Protein AF-A0A397UI29-F1 (afdb_monomer_lite)

Sequence (61 aa):
MVDFQYYDFGEMKLIGEEGFGTVYNAYSKDIDQTIALKKLHHCSINDDSFREFIREVESIL

InterPro domains:
  IPR000719 Protein kinase domain [PS50011] (9-61)
  IPR011009 Protein kinase-like domain superfamily [SSF56112] (6-59)

Secondary structure (DSSP, 8-state):
-----GGGEEEEEEEEEETTEEEEEEEETTTTEEEEEEEE----SSHHHHHHHHHHHHTT-

Organism: NCBI:txid44941

pLDDT: mean 78.58, std 12.35, range [49.69, 93.88]

Structure (mmCIF, N/CA/C/O backbone):
data_AF-A0A397UI29-F1
#
_entry.id   AF-A0A397UI29-F1
#
loop_
_atom_site.group_PDB
_atom_site.id
_atom_site.type_symbol
_atom_site.label_atom_id
_atom_site.label_alt_id
_atom_site.label_comp_id
_atom_site.label_asym_id
_atom_site.label_entity_id
_atom_site.label_seq_id
_atom_site.pdbx_PDB_ins_code
_atom_site.Cartn_x
_atom_site.Cartn_y
_atom_site.Cartn_z
_atom_site.occupancy
_atom_site.B_iso_or_equiv
_atom_site.auth_seq_id
_atom_site.auth_comp_id
_atom_site.auth_asym_id
_atom_site.auth_atom_id
_atom_site.pdbx_PDB_model_num
ATOM 1 N N . MET A 1 1 ? -10.935 -16.226 -6.098 1.00 49.69 1 MET A N 1
ATOM 2 C CA . MET A 1 1 ? -9.850 -15.230 -6.121 1.00 49.69 1 MET A CA 1
ATOM 3 C C . MET A 1 1 ? -10.433 -13.994 -5.466 1.00 49.69 1 MET A C 1
ATOM 5 O O . MET A 1 1 ? -11.541 -13.635 -5.839 1.00 49.69 1 MET A O 1
ATOM 9 N N . VAL A 1 2 ? -9.828 -13.492 -4.389 1.00 55.97 2 VAL A N 1
ATOM 10 C CA . VAL A 1 2 ? -10.307 -12.263 -3.739 1.00 55.97 2 VAL A CA 1
ATOM 11 C C . VAL A 1 2 ? -9.720 -11.118 -4.548 1.00 55.97 2 VAL A C 1
ATOM 13 O O . VAL A 1 2 ? -8.499 -10.989 -4.612 1.00 55.97 2 VAL A O 1
ATOM 16 N N . ASP A 1 3 ? -10.578 -10.368 -5.229 1.00 67.62 3 ASP A N 1
ATOM 17 C CA . ASP A 1 3 ? -10.166 -9.178 -5.960 1.00 67.62 3 ASP A CA 1
ATOM 18 C C . ASP A 1 3 ? -10.195 -8.002 -4.988 1.00 67.62 3 ASP A C 1
ATOM 20 O O . ASP A 1 3 ? -11.240 -7.704 -4.420 1.00 67.62 3 ASP A O 1
ATOM 24 N N . PHE A 1 4 ? -9.057 -7.341 -4.795 1.00 67.88 4 PHE A N 1
ATOM 25 C CA . PHE A 1 4 ? -8.974 -6.132 -3.979 1.00 67.88 4 PHE A CA 1
ATOM 26 C C . PHE A 1 4 ? -9.202 -4.912 -4.872 1.00 67.88 4 PHE A C 1
ATOM 28 O O . PHE A 1 4 ? -8.381 -4.637 -5.754 1.00 67.88 4 PHE A O 1
ATOM 35 N N . GLN A 1 5 ? -10.292 -4.167 -4.669 1.00 75.88 5 GLN A N 1
ATOM 36 C CA . GLN A 1 5 ? -10.493 -2.906 -5.381 1.00 75.88 5 GLN A CA 1
ATOM 37 C C . GLN A 1 5 ? -9.821 -1.771 -4.614 1.00 75.88 5 GLN A C 1
ATOM 39 O O . GLN A 1 5 ? -9.866 -1.694 -3.390 1.00 75.88 5 GLN A O 1
ATOM 44 N N . TYR A 1 6 ? -9.231 -0.818 -5.337 1.00 70.56 6 TYR A N 1
ATOM 45 C CA . TYR A 1 6 ? -8.591 0.349 -4.719 1.00 70.56 6 TYR A CA 1
ATOM 46 C C . TYR A 1 6 ? -9.541 1.130 -3.783 1.00 70.56 6 TYR A C 1
ATOM 48 O O . TYR A 1 6 ? -9.099 1.721 -2.801 1.00 70.56 6 TYR A O 1
ATOM 56 N N . TYR A 1 7 ? -10.848 1.105 -4.064 1.00 74.88 7 TYR A N 1
ATOM 57 C CA . TYR A 1 7 ? -11.885 1.785 -3.280 1.00 74.88 7 TYR A CA 1
ATOM 58 C C . TYR A 1 7 ? -12.280 1.061 -1.979 1.00 74.88 7 TYR A C 1
ATOM 60 O O . TYR A 1 7 ? -12.968 1.652 -1.139 1.00 74.88 7 TYR A O 1
ATOM 68 N N . ASP A 1 8 ? -11.835 -0.183 -1.787 1.00 82.12 8 ASP A N 1
ATOM 69 C CA . ASP A 1 8 ? -12.103 -0.969 -0.572 1.00 82.12 8 ASP A CA 1
ATOM 70 C C . ASP A 1 8 ? -11.175 -0.572 0.587 1.00 82.12 8 ASP A C 1
ATOM 72 O O . ASP A 1 8 ? -11.403 -0.924 1.748 1.00 82.12 8 ASP A O 1
ATOM 76 N N . PHE A 1 9 ? -10.167 0.248 0.285 1.00 86.88 9 PHE A N 1
ATOM 77 C CA . PHE A 1 9 ? -9.235 0.819 1.242 1.00 86.88 9 PHE A CA 1
ATOM 78 C C . PHE A 1 9 ? -9.673 2.235 1.651 1.00 86.88 9 PHE A C 1
ATOM 80 O O . PHE A 1 9 ? -9.789 3.144 0.827 1.00 86.88 9 PHE A O 1
ATOM 87 N N . GLY A 1 10 ? -9.920 2.431 2.944 1.00 84.75 10 GLY A N 1
ATOM 88 C CA . GLY A 1 10 ? -10.249 3.717 3.556 1.00 84.75 10 GLY A CA 1
ATOM 89 C C . GLY A 1 10 ? -9.060 4.353 4.275 1.00 84.75 10 GLY A C 1
ATOM 90 O O . GLY A 1 10 ? -8.037 3.712 4.508 1.00 84.75 10 GLY A O 1
ATOM 91 N N . GLU A 1 11 ? -9.215 5.629 4.643 1.00 82.62 11 GLU A N 1
ATOM 92 C CA . GLU A 1 11 ? -8.294 6.350 5.543 1.00 82.62 11 GLU A CA 1
ATOM 93 C C . GLU A 1 11 ? -6.815 6.320 5.114 1.00 82.62 11 GLU A C 1
ATOM 95 O O . GLU A 1 11 ? -5.908 6.262 5.943 1.00 82.62 11 GLU A O 1
ATOM 100 N N . MET A 1 12 ? -6.558 6.377 3.802 1.00 87.81 12 MET A N 1
ATOM 101 C CA . MET A 1 12 ? -5.202 6.327 3.256 1.00 87.81 12 MET A CA 1
ATOM 102 C C . MET A 1 12 ? -4.369 7.527 3.714 1.00 87.81 12 MET A C 1
ATOM 104 O O . MET A 1 12 ? -4.549 8.652 3.243 1.00 87.81 12 MET A O 1
ATOM 108 N N . LYS A 1 13 ? -3.397 7.275 4.587 1.00 92.69 13 LYS A N 1
ATOM 109 C CA . LYS A 1 13 ? -2.386 8.250 4.992 1.00 92.69 13 LYS A CA 1
ATOM 110 C C . LYS A 1 13 ? -1.056 7.889 4.350 1.00 92.69 13 LYS A C 1
ATOM 112 O O . LYS A 1 13 ? -0.567 6.783 4.547 1.00 92.69 13 LYS A O 1
ATOM 117 N N . LEU A 1 14 ? -0.450 8.819 3.616 1.00 92.94 14 LEU A N 1
ATOM 118 C CA . LEU A 1 14 ? 0.906 8.647 3.095 1.00 92.94 14 LEU A CA 1
ATOM 119 C C . LEU A 1 14 ? 1.885 8.413 4.256 1.00 92.94 14 LEU A C 1
ATOM 121 O O . LEU A 1 14 ? 1.932 9.215 5.191 1.00 92.94 14 LEU A O 1
ATOM 125 N N . ILE A 1 15 ? 2.650 7.324 4.190 1.00 93.88 15 ILE A N 1
ATOM 126 C CA . ILE A 1 15 ? 3.674 6.988 5.192 1.00 93.88 15 ILE A CA 1
ATOM 127 C C . ILE A 1 15 ? 5.076 6.835 4.600 1.00 93.88 15 ILE A C 1
ATOM 129 O O . ILE A 1 15 ? 6.043 6.843 5.354 1.00 93.88 15 ILE A O 1
ATOM 133 N N . GLY A 1 16 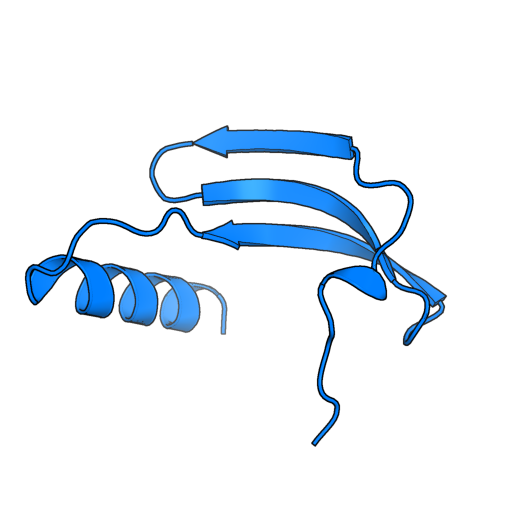? 5.202 6.742 3.276 1.00 90.31 16 GLY A N 1
ATOM 134 C CA . GLY A 1 16 ? 6.495 6.737 2.603 1.00 90.31 16 GLY A CA 1
ATOM 135 C C . GLY A 1 16 ? 6.353 6.895 1.096 1.00 90.31 16 GLY A C 1
ATOM 136 O O . GLY A 1 16 ? 5.381 6.431 0.504 1.00 90.31 16 GLY A O 1
ATOM 137 N N . GLU A 1 17 ? 7.323 7.548 0.475 1.00 87.69 17 GLU A N 1
ATOM 138 C CA . GLU A 1 17 ? 7.425 7.686 -0.974 1.00 87.69 17 GLU A CA 1
ATOM 139 C C . GLU A 1 17 ? 8.901 7.656 -1.350 1.00 87.69 17 GLU A C 1
ATOM 141 O O . GLU A 1 17 ? 9.657 8.539 -0.955 1.00 87.69 17 GLU A O 1
ATOM 146 N N . GLU A 1 18 ? 9.308 6.630 -2.091 1.00 75.06 18 GLU A N 1
ATOM 147 C CA . GLU A 1 18 ? 10.662 6.513 -2.627 1.00 75.06 18 GLU A CA 1
ATOM 148 C C . GLU A 1 18 ? 10.625 5.742 -3.945 1.00 75.06 18 GLU A C 1
ATOM 150 O O . GLU A 1 18 ? 9.898 4.756 -4.051 1.00 75.06 18 GLU A O 1
ATOM 155 N N . GLY A 1 19 ? 11.451 6.177 -4.905 1.00 72.19 19 GLY A N 1
ATOM 156 C CA . GLY 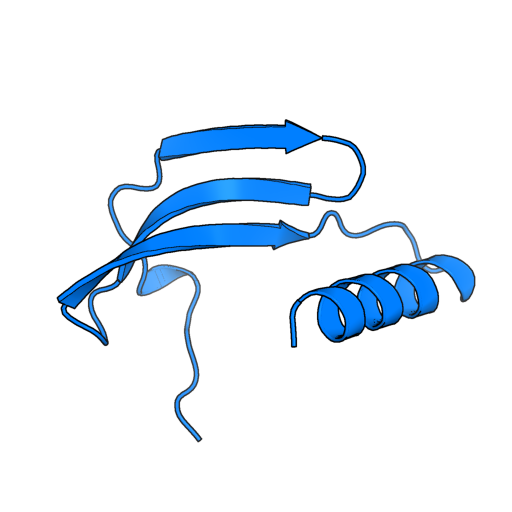A 1 19 ? 11.876 5.474 -6.126 1.00 72.19 19 GLY A CA 1
ATOM 157 C C . GLY A 1 19 ? 10.800 4.747 -6.937 1.00 72.19 19 GLY A C 1
ATOM 158 O O . GLY A 1 19 ? 10.446 5.171 -8.030 1.00 72.19 19 GLY A O 1
ATOM 159 N N . PHE A 1 20 ? 10.337 3.617 -6.414 1.00 71.25 20 PHE A N 1
ATOM 160 C CA . PHE A 1 20 ? 9.505 2.627 -7.088 1.00 71.25 20 PHE A CA 1
ATOM 161 C C . PHE A 1 20 ? 8.027 2.687 -6.682 1.00 71.25 20 PHE A C 1
ATOM 163 O O . PHE A 1 20 ? 7.176 2.038 -7.294 1.00 71.25 20 PHE A O 1
ATOM 170 N N . GLY A 1 21 ? 7.673 3.478 -5.667 1.00 82.19 21 GLY A N 1
ATOM 171 C CA . GLY A 1 21 ? 6.275 3.623 -5.300 1.00 82.19 21 GLY A CA 1
ATOM 172 C C . GLY A 1 21 ? 5.991 4.484 -4.083 1.00 82.19 21 GLY A C 1
ATOM 173 O O . GLY A 1 21 ? 6.865 5.010 -3.396 1.00 82.19 21 GLY A O 1
ATOM 174 N N . THR A 1 22 ? 4.701 4.572 -3.800 1.00 89.50 22 THR A N 1
ATOM 175 C CA . THR A 1 22 ? 4.128 5.304 -2.681 1.00 89.50 22 THR A CA 1
ATOM 176 C C . THR A 1 22 ? 3.452 4.323 -1.733 1.00 89.50 22 THR A C 1
ATOM 178 O O . THR A 1 22 ? 2.640 3.506 -2.160 1.00 89.50 22 THR A O 1
ATOM 181 N N . VAL A 1 23 ? 3.761 4.396 -0.442 1.00 90.69 23 VAL A N 1
ATOM 182 C CA . VAL A 1 23 ? 3.188 3.541 0.602 1.00 90.69 23 VAL A CA 1
ATOM 183 C C . VAL A 1 23 ? 2.213 4.343 1.455 1.00 90.69 23 VAL A C 1
ATOM 185 O O . VAL A 1 23 ? 2.547 5.400 1.998 1.00 90.69 23 VAL A O 1
ATOM 188 N N . TYR A 1 24 ? 1.013 3.801 1.617 1.00 92.88 24 TYR A N 1
ATOM 189 C CA . TYR A 1 24 ? -0.046 4.345 2.451 1.00 92.88 24 TYR A CA 1
ATOM 190 C C . TYR A 1 24 ? -0.306 3.426 3.643 1.00 92.88 24 TYR A C 1
ATOM 192 O O . TYR A 1 24 ? -0.345 2.209 3.500 1.00 92.88 24 TYR A O 1
ATOM 200 N N . ASN A 1 25 ? -0.542 4.007 4.813 1.00 93.88 25 ASN A N 1
ATOM 201 C CA . ASN A 1 25 ? -1.268 3.348 5.887 1.00 93.88 25 ASN A CA 1
ATOM 202 C C . ASN A 1 25 ? -2.753 3.419 5.532 1.00 93.88 25 ASN A C 1
ATOM 204 O O . ASN A 1 25 ? -3.294 4.523 5.458 1.00 93.88 25 ASN A O 1
ATOM 208 N N . ALA A 1 26 ? -3.382 2.280 5.269 1.00 93.69 26 ALA A N 1
ATOM 209 C CA . ALA A 1 26 ? -4.761 2.213 4.800 1.00 93.69 26 ALA A CA 1
ATOM 210 C C . ALA A 1 26 ? -5.539 1.160 5.586 1.00 93.69 26 ALA A C 1
ATOM 212 O O . ALA A 1 26 ? -5.003 0.103 5.909 1.00 93.69 26 ALA A O 1
ATOM 213 N N . TYR A 1 27 ? -6.806 1.429 5.870 1.00 93.31 27 TYR A N 1
ATOM 214 C CA . TYR A 1 27 ? -7.697 0.449 6.478 1.00 93.31 27 TYR A CA 1
ATOM 215 C C . TYR A 1 27 ? -8.426 -0.334 5.381 1.00 93.31 27 TYR A C 1
ATOM 217 O O . TYR A 1 27 ? -9.093 0.260 4.534 1.00 93.31 27 TYR A O 1
ATOM 225 N N . SER A 1 28 ? -8.282 -1.658 5.369 1.00 89.94 28 SER A N 1
ATOM 226 C CA . SER A 1 28 ? -8.979 -2.548 4.440 1.00 89.94 28 SER A CA 1
ATOM 227 C C . SER A 1 28 ? -10.295 -3.014 5.048 1.00 89.94 28 SER A C 1
ATOM 229 O O . SER A 1 28 ? -10.303 -3.635 6.112 1.00 89.94 28 SER A O 1
ATOM 231 N N . LYS A 1 29 ? -11.404 -2.749 4.350 1.00 88.31 29 LYS A N 1
ATOM 232 C CA . LYS A 1 29 ? -12.738 -3.205 4.771 1.00 88.31 29 LYS A CA 1
ATOM 233 C C . LYS A 1 29 ? -12.920 -4.714 4.607 1.00 88.31 29 LYS A C 1
ATOM 235 O O . LYS A 1 29 ? -13.664 -5.312 5.374 1.00 88.31 29 LYS A O 1
ATOM 240 N N . ASP A 1 30 ? -12.230 -5.319 3.642 1.00 86.69 30 ASP A N 1
ATOM 241 C CA . ASP A 1 30 ? -12.387 -6.740 3.309 1.00 86.69 30 ASP A CA 1
ATOM 242 C C . ASP A 1 30 ? -11.821 -7.664 4.388 1.00 86.69 30 ASP A C 1
ATOM 244 O O . ASP A 1 30 ? -12.366 -8.737 4.641 1.00 86.69 30 ASP A O 1
ATOM 248 N N . ILE A 1 31 ? -10.722 -7.245 5.0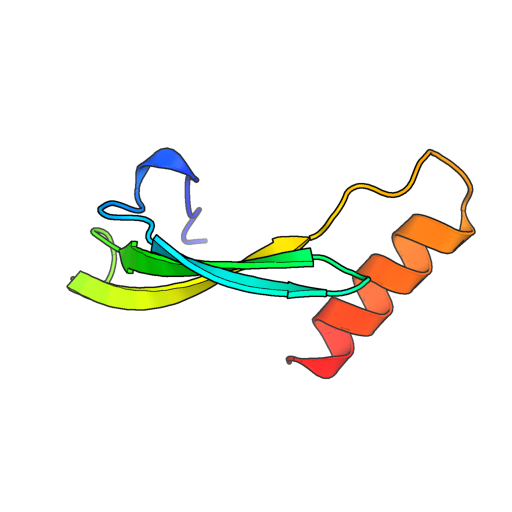21 1.00 88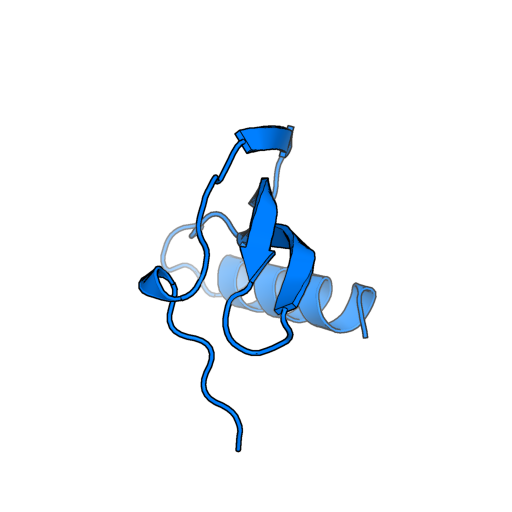.62 31 ILE A N 1
ATOM 249 C CA . ILE A 1 31 ? -10.048 -8.009 6.081 1.00 88.62 31 ILE A CA 1
ATOM 250 C C . ILE A 1 31 ? -10.140 -7.343 7.459 1.00 88.62 31 ILE A C 1
ATOM 252 O O . ILE A 1 31 ? -9.548 -7.856 8.405 1.00 88.62 31 ILE A O 1
ATOM 256 N N . ASP A 1 32 ? -10.871 -6.226 7.568 1.00 89.38 32 ASP A N 1
ATOM 257 C CA . ASP A 1 32 ? -11.100 -5.461 8.805 1.00 89.38 32 ASP A CA 1
ATOM 258 C C . ASP A 1 32 ? -9.795 -5.112 9.553 1.00 89.38 32 ASP A C 1
ATOM 260 O O . ASP A 1 32 ? -9.657 -5.297 10.762 1.00 89.38 32 ASP A O 1
ATOM 264 N N . GLN A 1 33 ? -8.776 -4.660 8.812 1.00 92.25 33 GLN A N 1
ATOM 265 C CA . GLN A 1 33 ? -7.441 -4.389 9.358 1.00 92.25 33 GLN A CA 1
ATOM 266 C C . GLN A 1 33 ? -6.752 -3.197 8.697 1.00 92.25 33 GLN A C 1
ATOM 268 O O . GLN A 1 33 ? -6.920 -2.919 7.509 1.00 92.25 33 GLN A O 1
ATOM 273 N N . THR A 1 34 ? -5.896 -2.531 9.473 1.00 93.00 34 THR A N 1
ATOM 274 C CA . THR A 1 34 ? -4.955 -1.528 8.968 1.00 93.00 34 THR A CA 1
ATOM 275 C C . THR A 1 34 ? -3.736 -2.211 8.354 1.00 93.00 34 THR A C 1
ATOM 277 O O . THR A 1 34 ? -3.067 -3.005 9.012 1.00 93.00 34 THR A O 1
ATOM 280 N N . ILE A 1 35 ? -3.428 -1.868 7.105 1.00 91.38 35 ILE A N 1
ATOM 281 C CA . ILE A 1 35 ? -2.336 -2.432 6.312 1.00 91.38 35 ILE A CA 1
ATOM 282 C C . ILE A 1 35 ? -1.422 -1.345 5.739 1.00 91.38 35 ILE A C 1
ATOM 284 O O . ILE A 1 35 ? -1.788 -0.171 5.637 1.00 91.38 35 ILE A O 1
ATOM 288 N N . ALA A 1 36 ? -0.245 -1.769 5.281 1.00 92.12 36 ALA A N 1
ATOM 289 C CA . ALA A 1 36 ? 0.565 -0.989 4.357 1.00 92.12 36 ALA A CA 1
ATOM 290 C C . ALA A 1 36 ? 0.119 -1.279 2.913 1.00 92.12 36 ALA A C 1
ATOM 292 O O . ALA A 1 36 ? 0.294 -2.388 2.413 1.00 92.12 36 ALA A O 1
ATOM 293 N N . LEU A 1 37 ? -0.442 -0.278 2.236 1.00 90.38 37 LEU A N 1
ATOM 294 C CA . LEU A 1 37 ? -0.819 -0.338 0.827 1.00 90.38 37 LEU A CA 1
ATOM 295 C C . LEU A 1 37 ? 0.256 0.353 -0.015 1.00 90.38 37 LEU A C 1
ATOM 297 O O . LEU A 1 37 ? 0.389 1.576 0.029 1.00 90.38 37 LEU A O 1
ATOM 301 N N . LYS A 1 38 ? 1.017 -0.412 -0.801 1.00 87.31 38 LYS A N 1
ATOM 302 C CA . LYS A 1 38 ? 2.044 0.132 -1.698 1.00 87.31 38 LYS A CA 1
ATOM 303 C C . LYS A 1 38 ? 1.504 0.276 -3.119 1.00 87.31 38 LYS A C 1
ATOM 305 O O . LYS A 1 38 ? 1.201 -0.706 -3.787 1.00 87.31 38 LYS A O 1
ATOM 310 N N . LYS A 1 39 ? 1.404 1.518 -3.587 1.00 85.62 39 LYS A N 1
ATOM 311 C CA . LYS A 1 39 ? 1.115 1.874 -4.975 1.00 85.62 39 LYS A CA 1
ATOM 312 C C . LYS A 1 39 ? 2.428 2.009 -5.733 1.00 85.62 39 LYS A C 1
ATOM 314 O O . LYS A 1 39 ? 3.182 2.948 -5.495 1.00 85.62 39 LYS A O 1
ATOM 319 N N . LEU A 1 40 ? 2.681 1.099 -6.660 1.00 80.94 40 LEU A N 1
ATOM 320 C CA . LEU A 1 40 ? 3.867 1.158 -7.509 1.00 80.94 40 LEU A CA 1
ATOM 321 C C . LEU A 1 40 ? 3.725 2.277 -8.550 1.00 80.94 40 LEU A C 1
ATOM 323 O O . LEU A 1 40 ? 2.635 2.512 -9.085 1.00 80.94 40 LEU A O 1
ATOM 327 N N . HIS A 1 41 ? 4.804 3.023 -8.789 1.00 74.75 41 HIS A N 1
ATOM 328 C CA . HIS A 1 41 ? 4.8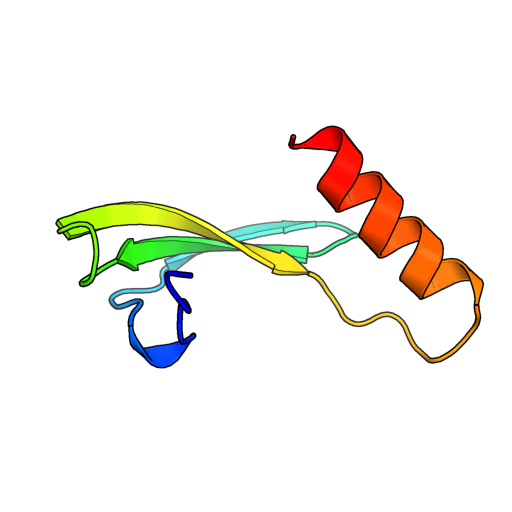22 4.073 -9.808 1.00 74.75 41 HIS A CA 1
ATOM 329 C C . HIS A 1 41 ? 4.842 3.421 -11.191 1.00 74.75 41 HIS A C 1
ATOM 331 O O . HIS A 1 41 ? 5.665 2.556 -11.473 1.00 74.75 41 HIS A O 1
ATOM 337 N N . HIS A 1 42 ? 3.920 3.820 -12.070 1.00 65.81 42 HIS A N 1
ATOM 338 C CA . HIS A 1 42 ? 3.938 3.349 -13.451 1.00 65.81 42 HIS A CA 1
ATOM 339 C C . HIS A 1 42 ? 5.078 4.054 -14.192 1.00 65.81 42 HIS A C 1
ATOM 341 O O . HIS A 1 42 ? 4.931 5.183 -14.656 1.00 65.81 42 HIS A O 1
ATOM 347 N N . CYS A 1 43 ? 6.216 3.381 -14.324 1.00 57.06 43 CYS A N 1
ATOM 348 C CA . CYS A 1 43 ? 7.282 3.809 -15.223 1.00 57.06 43 CYS A CA 1
ATOM 349 C C . CYS A 1 43 ? 6.842 3.516 -16.671 1.00 57.06 43 CYS A C 1
ATOM 351 O O . CYS A 1 43 ? 6.201 2.497 -16.927 1.00 57.06 43 CYS A O 1
ATOM 353 N N . SER A 1 44 ? 7.084 4.436 -17.606 1.00 53.91 44 SER A N 1
ATOM 354 C CA . SER A 1 44 ? 6.560 4.404 -18.983 1.00 53.91 44 SER A CA 1
ATOM 355 C C . SER A 1 44 ? 6.895 3.120 -19.763 1.00 53.91 44 SER A C 1
ATOM 357 O O . SER A 1 44 ? 7.765 2.346 -19.367 1.00 53.91 44 SER A O 1
ATOM 359 N N . ILE A 1 45 ? 6.183 2.930 -20.881 1.00 51.72 45 ILE A N 1
ATOM 360 C CA . ILE A 1 45 ? 6.139 1.762 -21.786 1.00 51.72 45 ILE A CA 1
ATOM 361 C C . ILE A 1 45 ? 7.489 1.530 -22.497 1.00 51.72 45 ILE A C 1
ATOM 363 O O . ILE A 1 45 ? 7.618 1.692 -23.706 1.00 51.72 45 ILE A O 1
ATOM 367 N N . ASN A 1 46 ? 8.506 1.154 -21.736 1.00 57.94 46 ASN A N 1
ATOM 368 C CA . ASN A 1 46 ? 9.732 0.554 -22.237 1.00 57.94 46 ASN A CA 1
ATOM 369 C C . ASN A 1 46 ? 9.868 -0.775 -21.478 1.00 57.94 46 ASN A C 1
ATOM 371 O O . ASN A 1 46 ? 9.635 -0.791 -20.272 1.00 57.94 46 ASN A O 1
ATOM 375 N N . ASP A 1 47 ? 10.236 -1.874 -22.142 1.00 60.22 47 ASP A N 1
ATOM 376 C CA . ASP A 1 47 ? 10.222 -3.248 -21.586 1.00 60.22 47 ASP A CA 1
ATOM 377 C C . ASP A 1 47 ? 10.969 -3.432 -20.243 1.00 60.22 47 ASP A C 1
ATOM 379 O O . ASP A 1 47 ? 10.766 -4.416 -19.526 1.00 60.22 47 ASP A O 1
ATOM 383 N N . ASP A 1 48 ? 11.823 -2.481 -19.867 1.00 66.56 48 ASP A N 1
ATOM 384 C CA . ASP A 1 48 ? 12.564 -2.483 -18.610 1.00 66.56 48 ASP A CA 1
ATOM 385 C C . ASP A 1 48 ? 11.692 -2.204 -17.372 1.00 66.56 48 ASP A C 1
ATOM 387 O O . ASP A 1 48 ? 11.936 -2.798 -16.322 1.00 66.56 48 ASP A O 1
ATOM 391 N N . SER A 1 49 ? 10.634 -1.391 -17.487 1.00 67.38 49 SER A N 1
ATOM 392 C CA . SER A 1 49 ? 9.799 -0.988 -16.342 1.00 67.38 49 SER A CA 1
ATOM 393 C C . SER A 1 49 ? 8.893 -2.108 -15.829 1.00 67.38 49 SER A C 1
ATOM 395 O O . SER A 1 49 ? 8.731 -2.280 -14.622 1.00 67.38 49 SER A O 1
ATOM 397 N N . PHE A 1 50 ? 8.338 -2.922 -16.731 1.00 72.25 50 PHE A N 1
ATOM 398 C CA . PHE A 1 50 ? 7.548 -4.094 -16.350 1.00 72.25 50 PHE A CA 1
ATOM 399 C C . PHE A 1 50 ? 8.416 -5.155 -15.664 1.00 72.25 50 PHE A C 1
ATOM 401 O O . PHE A 1 50 ? 7.993 -5.790 -14.701 1.00 72.25 50 PHE A O 1
ATOM 408 N N . ARG A 1 51 ? 9.663 -5.324 -16.117 1.00 76.06 51 ARG A N 1
ATOM 409 C CA . ARG A 1 51 ? 10.613 -6.240 -15.476 1.00 76.06 51 ARG A CA 1
ATOM 410 C C . ARG A 1 51 ? 10.983 -5.776 -14.069 1.00 76.06 51 ARG A C 1
ATOM 412 O O . ARG A 1 51 ? 11.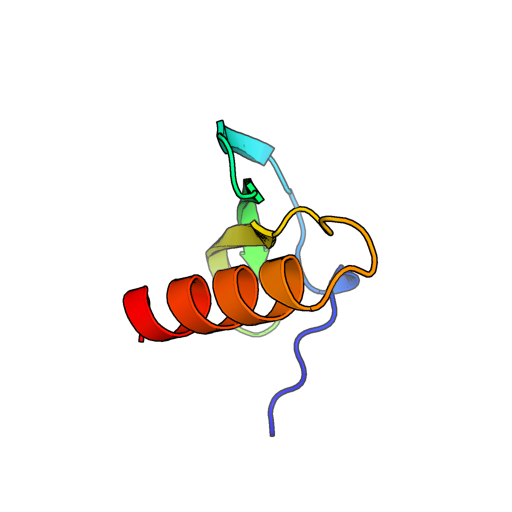087 -6.606 -13.172 1.00 76.06 51 ARG A O 1
ATOM 419 N N . GLU A 1 52 ? 11.181 -4.477 -13.868 1.00 74.62 52 GLU A N 1
ATOM 420 C CA . GLU A 1 52 ? 11.411 -3.909 -12.535 1.00 74.62 52 GLU A CA 1
ATOM 421 C C . GLU A 1 52 ? 10.200 -4.100 -11.618 1.00 74.62 52 GLU A C 1
ATOM 423 O O . GLU A 1 52 ? 10.373 -4.549 -10.487 1.00 74.62 52 GLU A O 1
ATOM 428 N N . PHE A 1 53 ? 8.988 -3.886 -12.138 1.00 75.50 53 PHE A N 1
ATOM 429 C CA . PHE A 1 53 ? 7.743 -4.168 -11.422 1.00 75.50 53 PHE A CA 1
ATOM 430 C C . PHE A 1 53 ? 7.660 -5.632 -10.963 1.00 75.50 53 PHE A C 1
ATOM 432 O O . PHE A 1 53 ? 7.406 -5.896 -9.789 1.00 75.50 53 PHE A O 1
ATOM 439 N N . ILE A 1 54 ? 7.918 -6.593 -11.860 1.00 78.94 54 ILE A N 1
ATOM 440 C CA . ILE A 1 54 ? 7.902 -8.023 -11.512 1.00 78.94 54 ILE A CA 1
ATOM 441 C C . ILE A 1 54 ? 8.968 -8.348 -10.463 1.00 78.94 54 ILE A C 1
ATOM 443 O O . ILE A 1 54 ? 8.648 -8.996 -9.470 1.00 78.94 54 ILE A O 1
ATOM 447 N N . ARG A 1 55 ? 10.203 -7.857 -10.629 1.00 79.12 55 ARG A N 1
ATOM 448 C CA . ARG A 1 55 ? 11.285 -8.083 -9.652 1.00 79.12 55 ARG A CA 1
ATOM 449 C C . ARG A 1 55 ? 10.930 -7.573 -8.261 1.00 79.12 55 ARG A C 1
ATOM 451 O O . ARG A 1 55 ? 11.331 -8.173 -7.269 1.00 79.12 55 ARG A O 1
ATOM 458 N N . GLU A 1 56 ? 10.224 -6.454 -8.175 1.00 72.00 56 GLU A N 1
ATOM 459 C CA . GLU A 1 56 ? 9.812 -5.900 -6.892 1.00 72.00 56 GLU A CA 1
ATOM 460 C C . GLU A 1 56 ? 8.718 -6.741 -6.231 1.00 72.00 56 GLU A C 1
ATOM 462 O O . GLU A 1 56 ? 8.806 -7.015 -5.036 1.00 72.00 56 GLU A O 1
ATOM 467 N N . VAL A 1 57 ? 7.732 -7.208 -7.002 1.00 77.19 57 VAL A N 1
ATOM 468 C CA . VAL A 1 57 ? 6.701 -8.128 -6.499 1.00 77.19 57 VAL A CA 1
ATOM 469 C C . VAL A 1 57 ? 7.332 -9.439 -6.022 1.00 77.19 57 VAL A C 1
ATOM 471 O O . VAL A 1 57 ? 7.016 -9.902 -4.929 1.00 77.19 57 VAL A O 1
ATOM 474 N N . GLU A 1 58 ? 8.268 -10.002 -6.789 1.00 80.31 58 GLU A N 1
ATOM 475 C CA . GLU A 1 58 ? 9.023 -11.204 -6.408 1.00 80.31 58 GLU A CA 1
ATOM 476 C C . GLU A 1 58 ? 9.880 -11.002 -5.155 1.00 80.31 58 GLU A C 1
ATOM 478 O O . GLU A 1 58 ? 10.088 -11.944 -4.406 1.00 80.31 58 GLU A O 1
ATOM 483 N N . SER A 1 59 ? 10.378 -9.790 -4.899 1.00 72.19 59 SER A N 1
ATOM 484 C CA . SER A 1 59 ? 11.175 -9.510 -3.699 1.00 72.19 59 SER A CA 1
ATOM 485 C C . SER A 1 59 ? 10.337 -9.409 -2.416 1.00 72.19 59 SER A C 1
ATOM 487 O O . SER A 1 59 ? 10.920 -9.344 -1.331 1.00 72.19 59 SER A O 1
ATOM 489 N N . ILE A 1 60 ? 9.008 -9.316 -2.527 1.00 68.69 60 ILE A N 1
ATOM 490 C CA . ILE A 1 60 ? 8.075 -9.181 -1.395 1.00 68.69 60 ILE A CA 1
ATOM 491 C C . ILE A 1 60 ? 7.374 -10.517 -1.073 1.00 68.69 60 ILE A C 1
ATOM 493 O O . ILE A 1 60 ? 6.911 -10.690 0.057 1.00 68.69 60 ILE A O 1
ATOM 497 N N . LEU A 1 61 ? 7.299 -11.441 -2.039 1.00 56.19 61 LEU A N 1
ATOM 498 C CA . LEU A 1 61 ? 6.720 -12.788 -1.904 1.00 56.19 61 LEU A CA 1
ATOM 499 C C . LEU A 1 61 ? 7.748 -13.818 -1.417 1.00 56.19 61 LEU A C 1
ATOM 501 O O . LEU A 1 61 ? 7.333 -14.704 -0.635 1.00 56.19 61 LEU A O 1
#

Foldseek 3Di:
DDDDDPVQWPDWDFDDDDDFWTWTQTQGPVVRDTDIDTDTDDDDPDPVRVVVVVVVVVVVD

Radius of gyration: 13.05 Å; chains: 1; bounding box: 25×24×32 Å